Protein AF-Q0PR61-F1 (afdb_monomer_lite)

Sequence (75 aa):
AVLLNATWLVNSAAHLFGYRPYDKNISPRENILVSLGAVGEGFHNYHHSFPYDYSASEYRWHINFTTFFIDCMAA

Radius of gyration: 11.91 Å; chains: 1; bounding box: 29×24×30 Å

Foldseek 3Di:
DQLVVLVVCLVPVQQDDADQPQDPVGRGHQDLVSLLSVQHSRRGNQCVNCVPDQCSHPDQPDSHRSSVVVVVVVD

Organism: Papio anubis (NCBI:txid9555)

pLDDT: mean 98.32, std 1.01, range [92.5, 98.88]

Structure (mmCIF, N/CA/C/O backbone):
data_AF-Q0PR61-F1
#
_entry.id   AF-Q0PR61-F1
#
loop_
_atom_site.group_PDB
_atom_site.id
_atom_site.type_symbol
_atom_site.label_atom_id
_atom_site.label_alt_id
_atom_site.label_comp_id
_atom_site.label_asym_id
_atom_site.label_entity_id
_atom_site.label_seq_id
_atom_site.pdbx_PDB_ins_code
_atom_site.Cartn_x
_atom_site.Cartn_y
_atom_site.Cartn_z
_atom_site.occupancy
_atom_site.B_iso_or_equiv
_atom_site.auth_seq_id
_atom_site.auth_comp_id
_atom_site.auth_asym_id
_atom_site.auth_atom_id
_atom_site.pdbx_PDB_model_num
ATOM 1 N N . ALA A 1 1 ? 11.687 10.398 9.442 1.00 92.88 1 ALA A N 1
ATOM 2 C CA . ALA A 1 1 ? 10.304 10.605 9.925 1.00 92.88 1 ALA A CA 1
ATOM 3 C C . ALA A 1 1 ? 9.270 10.371 8.824 1.00 92.88 1 ALA A C 1
ATOM 5 O O . ALA A 1 1 ? 8.438 9.494 9.000 1.00 92.88 1 ALA A O 1
ATOM 6 N N . VAL A 1 2 ? 9.328 11.095 7.697 1.00 96.88 2 VAL A N 1
ATOM 7 C CA . VAL A 1 2 ? 8.322 10.990 6.617 1.00 96.88 2 VAL A CA 1
ATOM 8 C C . VAL A 1 2 ? 8.210 9.572 6.050 1.00 96.88 2 VAL A C 1
ATOM 10 O O . VAL A 1 2 ? 7.119 9.021 6.070 1.00 96.88 2 VAL A O 1
ATOM 13 N N . LEU A 1 3 ? 9.331 8.953 5.652 1.00 97.81 3 LEU A N 1
ATOM 14 C CA . LEU A 1 3 ? 9.336 7.584 5.116 1.00 97.81 3 LEU A CA 1
ATOM 15 C C . LEU A 1 3 ? 8.695 6.576 6.083 1.00 97.81 3 LEU A C 1
ATOM 17 O O . LEU A 1 3 ? 7.783 5.859 5.702 1.00 97.81 3 LEU A O 1
ATOM 21 N N . LEU A 1 4 ? 9.117 6.588 7.352 1.00 98.50 4 LEU A N 1
ATOM 22 C CA . LEU A 1 4 ? 8.545 5.731 8.398 1.00 98.50 4 LEU A CA 1
ATOM 23 C C . LEU A 1 4 ? 7.028 5.900 8.520 1.00 98.50 4 LEU A C 1
ATOM 25 O O . LEU A 1 4 ? 6.312 4.908 8.546 1.00 98.50 4 LEU A O 1
ATOM 29 N N . ASN A 1 5 ? 6.532 7.139 8.552 1.00 98.56 5 ASN A N 1
ATOM 30 C CA . ASN A 1 5 ? 5.094 7.379 8.659 1.00 98.56 5 ASN A CA 1
ATOM 31 C C . ASN A 1 5 ? 4.346 6.941 7.396 1.00 98.56 5 ASN A C 1
ATOM 33 O O . ASN A 1 5 ? 3.291 6.332 7.518 1.00 98.56 5 ASN A O 1
ATOM 37 N N . ALA A 1 6 ? 4.895 7.183 6.204 1.00 98.50 6 ALA A N 1
ATOM 38 C CA . ALA A 1 6 ? 4.308 6.704 4.956 1.00 98.50 6 ALA A CA 1
ATOM 39 C C . ALA A 1 6 ? 4.193 5.170 4.932 1.00 98.50 6 ALA A C 1
ATOM 41 O O . ALA A 1 6 ? 3.130 4.642 4.620 1.00 98.50 6 ALA A O 1
ATOM 42 N N . THR A 1 7 ? 5.235 4.453 5.362 1.00 98.56 7 THR A N 1
ATOM 43 C CA . THR A 1 7 ? 5.193 2.992 5.509 1.00 98.56 7 THR A CA 1
ATOM 44 C C . THR A 1 7 ? 4.177 2.557 6.568 1.00 98.56 7 THR A C 1
ATOM 46 O O . THR A 1 7 ? 3.394 1.640 6.344 1.00 98.56 7 THR A O 1
ATOM 49 N N . TRP A 1 8 ? 4.131 3.217 7.727 1.00 98.75 8 TRP A N 1
ATOM 50 C CA . TRP A 1 8 ? 3.193 2.859 8.797 1.00 98.75 8 TRP A CA 1
ATOM 51 C C . TRP A 1 8 ? 1.728 3.153 8.462 1.00 98.75 8 TRP A C 1
ATOM 53 O O . TRP A 1 8 ? 0.840 2.513 9.030 1.00 98.75 8 TRP A O 1
ATOM 63 N N . LEU A 1 9 ? 1.447 4.065 7.527 1.00 98.81 9 LEU A N 1
ATOM 64 C CA . LEU A 1 9 ? 0.095 4.279 7.008 1.00 98.81 9 LEU A CA 1
ATOM 65 C C . LEU A 1 9 ? -0.468 3.033 6.308 1.00 98.81 9 LEU A C 1
ATOM 67 O O . LEU A 1 9 ? -1.676 2.812 6.384 1.00 98.81 9 LEU A O 1
ATOM 71 N N . VAL A 1 10 ? 0.383 2.186 5.717 1.00 98.75 10 VAL A N 1
ATOM 72 C CA . VAL A 1 10 ? -0.032 0.897 5.134 1.00 98.75 10 VAL A CA 1
ATOM 73 C C . VAL A 1 10 ? -0.608 -0.019 6.219 1.00 98.75 10 VAL A C 1
ATOM 75 O O . VAL A 1 10 ? -1.708 -0.533 6.072 1.00 98.75 10 VAL A O 1
ATOM 78 N N . ASN A 1 11 ? 0.048 -0.120 7.378 1.00 98.50 11 ASN A N 1
ATOM 79 C CA . ASN A 1 11 ? -0.431 -0.959 8.487 1.00 98.50 11 ASN A CA 1
ATOM 80 C C . ASN A 1 11 ? -1.609 -0.350 9.269 1.00 98.50 11 ASN A C 1
ATOM 82 O O . ASN A 1 11 ? -2.310 -1.061 9.985 1.00 98.50 11 ASN A O 1
ATOM 86 N N . SER A 1 12 ? -1.807 0.968 9.188 1.00 98.50 12 SER A N 1
ATOM 87 C CA . SER A 1 12 ? -2.825 1.687 9.964 1.00 98.50 12 SER A CA 1
ATOM 88 C C . SER A 1 12 ? -3.988 2.142 9.086 1.00 98.50 12 SER A C 1
ATOM 90 O O . SER A 1 12 ? -5.040 1.502 9.053 1.00 98.50 12 SER A O 1
ATOM 92 N N . ALA A 1 13 ? -3.815 3.235 8.345 1.00 98.69 13 ALA A N 1
ATOM 93 C CA . ALA A 1 13 ? -4.865 3.814 7.521 1.00 98.69 13 ALA A CA 1
ATOM 94 C C . ALA A 1 13 ? -5.415 2.827 6.479 1.00 98.69 13 ALA A C 1
ATOM 96 O O . ALA A 1 13 ? -6.635 2.753 6.327 1.00 98.69 13 ALA A O 1
ATOM 97 N N . ALA A 1 14 ? -4.566 2.017 5.834 1.00 98.69 14 ALA A N 1
ATOM 98 C CA . ALA A 1 14 ? -5.021 1.037 4.843 1.00 98.69 14 ALA A CA 1
ATOM 99 C C . ALA A 1 14 ? -5.717 -0.200 5.448 1.00 98.69 14 ALA A C 1
ATOM 101 O O . ALA A 1 14 ? -6.233 -1.024 4.708 1.00 98.69 14 ALA A O 1
ATOM 102 N N . HIS A 1 15 ? -5.828 -0.318 6.775 1.00 98.75 15 HIS A N 1
ATOM 103 C CA . HIS A 1 15 ? -6.694 -1.310 7.436 1.00 98.75 15 HIS A CA 1
ATOM 104 C C . HIS A 1 15 ? -7.986 -0.701 8.017 1.00 98.75 15 HIS A C 1
ATOM 106 O O . HIS A 1 15 ? -8.897 -1.426 8.426 1.00 98.75 15 HIS A O 1
ATOM 112 N N . LEU A 1 16 ? -8.098 0.633 8.058 1.00 98.50 16 LEU A N 1
ATOM 113 C CA . LEU A 1 16 ? -9.187 1.340 8.747 1.00 98.50 16 LEU A CA 1
ATOM 114 C C . LEU A 1 16 ? -10.013 2.265 7.852 1.00 98.50 16 LEU A C 1
ATOM 116 O O . LEU A 1 16 ? -11.175 2.518 8.176 1.00 98.50 16 LEU A O 1
ATOM 120 N N . PHE A 1 17 ? -9.470 2.751 6.736 1.00 98.69 17 PHE A N 1
ATOM 121 C CA . PHE A 1 17 ? -10.115 3.742 5.871 1.00 98.69 17 PHE A CA 1
ATOM 122 C C . PHE A 1 17 ? -9.937 3.367 4.399 1.00 98.69 17 PHE A C 1
ATOM 124 O O . PHE A 1 17 ? -8.828 3.054 3.974 1.00 98.69 17 PHE A O 1
ATOM 131 N N . GLY A 1 18 ? -11.029 3.404 3.631 1.00 98.44 18 GLY A N 1
ATOM 132 C CA . GLY A 1 18 ? -11.052 2.983 2.227 1.00 98.44 18 GLY A CA 1
ATOM 133 C C . GLY A 1 18 ? -12.143 1.958 1.914 1.00 98.44 18 GLY A C 1
ATOM 134 O O . GLY A 1 18 ? -13.021 1.701 2.745 1.00 98.44 18 GLY A O 1
ATOM 135 N N . TYR A 1 19 ? -12.060 1.362 0.724 1.00 98.69 19 TYR A N 1
ATOM 136 C CA . TYR A 1 19 ? -13.021 0.380 0.205 1.00 98.69 19 TYR A CA 1
ATOM 137 C C . TYR A 1 19 ? -12.460 -1.046 0.216 1.00 98.69 19 TYR A C 1
ATOM 139 O O . TYR A 1 19 ? -11.256 -1.245 0.317 1.00 98.69 19 TYR A O 1
ATOM 147 N N . ARG A 1 20 ? -13.341 -2.047 0.116 1.00 98.69 20 ARG A N 1
ATOM 148 C CA . ARG A 1 20 ? -12.978 -3.475 0.069 1.00 98.69 20 ARG A CA 1
ATOM 149 C C . ARG A 1 20 ? -13.643 -4.178 -1.122 1.00 98.69 20 ARG A C 1
ATOM 151 O O . ARG A 1 20 ? -14.624 -4.892 -0.912 1.00 98.69 20 ARG A O 1
ATOM 158 N N . PRO A 1 21 ? -13.211 -3.889 -2.362 1.00 98.62 21 PRO A N 1
ATOM 159 C CA . PRO A 1 21 ? -13.867 -4.409 -3.559 1.00 98.62 21 PRO A CA 1
ATOM 160 C C . PRO A 1 21 ? -13.545 -5.885 -3.846 1.00 98.62 21 PRO A C 1
ATOM 162 O O . PRO A 1 21 ? -14.339 -6.527 -4.528 1.00 98.62 21 PRO A O 1
ATOM 165 N N . TYR A 1 22 ? -12.448 -6.433 -3.309 1.00 98.69 22 TYR A N 1
ATOM 166 C CA . TYR A 1 22 ? -12.001 -7.807 -3.578 1.00 98.69 22 TYR A CA 1
ATOM 167 C C . TYR A 1 22 ? -12.418 -8.779 -2.470 1.00 98.69 22 TYR A C 1
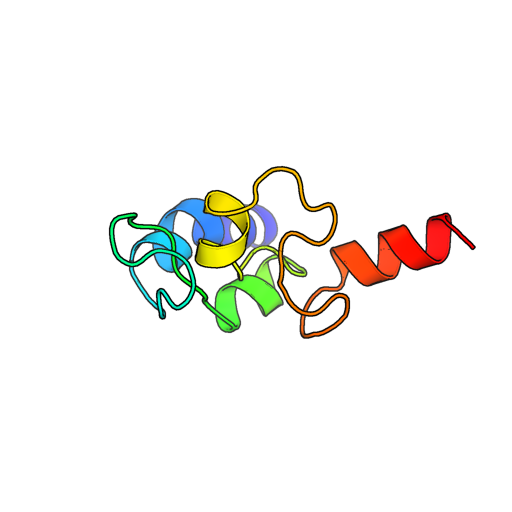ATOM 169 O O . TYR A 1 22 ? -13.053 -9.793 -2.752 1.00 98.69 22 TYR A O 1
ATOM 177 N N . ASP A 1 23 ? -12.154 -8.440 -1.203 1.00 98.62 23 ASP A N 1
ATOM 178 C CA . ASP A 1 23 ? -12.645 -9.214 -0.059 1.00 98.62 23 ASP A CA 1
ATOM 179 C C . ASP A 1 23 ? -13.147 -8.307 1.074 1.00 98.62 23 ASP A C 1
ATOM 181 O O . ASP A 1 23 ? -12.395 -7.620 1.771 1.00 98.62 23 ASP A O 1
ATOM 185 N N . LYS A 1 24 ? -14.466 -8.326 1.280 1.00 98.50 24 LYS A N 1
ATOM 186 C CA . LYS A 1 24 ? -15.161 -7.570 2.331 1.00 98.50 24 LYS A CA 1
ATOM 187 C C . LYS A 1 24 ? -15.082 -8.216 3.720 1.00 98.50 24 LYS A C 1
ATOM 189 O O . LYS A 1 24 ? -15.554 -7.606 4.682 1.00 98.50 24 LYS A O 1
ATOM 194 N N . ASN A 1 25 ? -14.542 -9.426 3.840 1.00 98.69 25 ASN A N 1
ATOM 195 C CA . ASN A 1 25 ? -14.446 -10.165 5.101 1.00 98.69 25 ASN A CA 1
ATOM 196 C C . ASN A 1 25 ? -13.123 -9.912 5.839 1.00 98.69 25 ASN A C 1
ATOM 198 O O . ASN A 1 25 ? -13.034 -10.188 7.032 1.00 98.69 25 ASN A O 1
ATOM 202 N N . ILE A 1 26 ? -12.128 -9.323 5.170 1.00 98.50 26 ILE A N 1
ATOM 203 C CA . ILE A 1 26 ? -10.848 -8.914 5.766 1.00 98.50 26 ILE A CA 1
ATOM 204 C C . ILE A 1 26 ? -10.822 -7.409 6.086 1.00 98.50 26 ILE A C 1
ATOM 206 O O . ILE A 1 26 ? -11.654 -6.633 5.605 1.00 98.50 26 ILE A O 1
ATOM 210 N N . SER A 1 27 ? -9.895 -6.975 6.946 1.00 98.56 27 SER A N 1
ATOM 211 C CA . SER A 1 27 ? -9.725 -5.558 7.316 1.00 98.56 27 SER A CA 1
ATOM 212 C C . SER A 1 27 ? -9.010 -4.656 6.288 1.00 98.56 27 SER A C 1
ATOM 214 O O . SER A 1 27 ? -9.420 -3.495 6.210 1.00 98.56 27 SER A O 1
ATOM 216 N N . PRO A 1 28 ? -8.010 -5.121 5.502 1.00 98.75 28 PRO A N 1
ATOM 217 C CA . PRO A 1 28 ? -7.293 -4.320 4.503 1.00 98.75 28 PRO A CA 1
ATOM 218 C C . PRO A 1 28 ? -8.225 -3.646 3.499 1.00 98.75 28 PRO A C 1
ATOM 220 O O . PRO A 1 28 ? -9.231 -4.235 3.101 1.00 98.75 28 PRO A O 1
ATOM 223 N N . ARG A 1 29 ? -7.891 -2.425 3.083 1.00 98.75 29 ARG A N 1
ATOM 224 C CA . ARG A 1 29 ? -8.710 -1.542 2.248 1.00 98.75 29 ARG A CA 1
ATOM 225 C C . ARG A 1 29 ? -7.879 -0.866 1.166 1.00 98.75 29 ARG A C 1
ATOM 227 O O . ARG A 1 29 ? -6.709 -0.564 1.364 1.00 98.75 29 ARG A O 1
ATOM 234 N N . GLU A 1 30 ? -8.538 -0.548 0.063 1.00 98.75 30 GLU A N 1
ATOM 235 C CA . GLU A 1 30 ? -8.006 0.313 -0.989 1.00 98.75 30 GLU A CA 1
ATOM 236 C C . GLU A 1 30 ? -7.992 1.768 -0.509 1.00 98.75 30 GLU A C 1
ATOM 238 O O . GLU A 1 30 ? -9.048 2.330 -0.188 1.00 98.75 30 GLU A O 1
ATOM 243 N N . ASN A 1 31 ? -6.811 2.388 -0.467 1.00 98.69 31 ASN A N 1
ATOM 244 C CA . ASN A 1 31 ? -6.625 3.760 -0.009 1.00 98.69 31 ASN A CA 1
ATOM 245 C C . ASN A 1 31 ? -5.646 4.536 -0.909 1.00 98.69 31 ASN A C 1
ATOM 247 O O . ASN A 1 31 ? -4.428 4.424 -0.785 1.00 98.69 31 ASN A O 1
ATOM 251 N N . ILE A 1 32 ? -6.199 5.390 -1.779 1.00 98.25 32 ILE A N 1
ATOM 252 C CA . ILE A 1 32 ? -5.450 6.153 -2.795 1.00 98.25 32 IL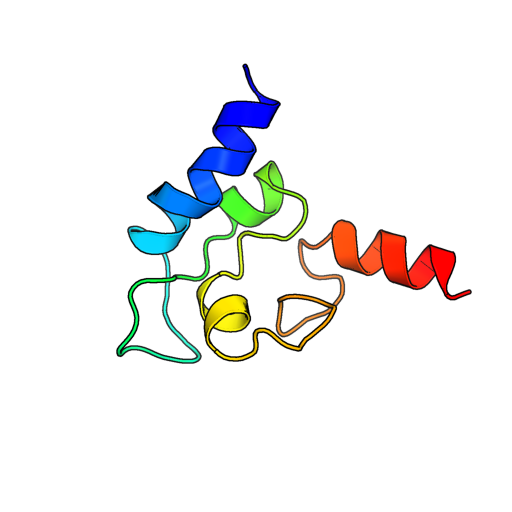E A CA 1
ATOM 253 C C . ILE A 1 32 ? -4.379 7.068 -2.179 1.00 98.25 32 ILE A C 1
ATOM 255 O O . ILE A 1 32 ? -3.287 7.201 -2.731 1.00 98.25 32 ILE A O 1
ATOM 259 N N . LEU A 1 33 ? -4.660 7.692 -1.029 1.00 98.31 33 LEU A N 1
ATOM 260 C CA . LEU A 1 33 ? -3.689 8.571 -0.368 1.00 98.31 33 LEU A CA 1
ATOM 261 C C . LEU A 1 33 ? -2.499 7.779 0.179 1.00 98.31 33 LEU A C 1
ATOM 263 O O . LEU A 1 33 ? -1.365 8.254 0.110 1.00 98.31 33 LEU A O 1
ATOM 267 N N . VAL A 1 34 ? -2.747 6.565 0.678 1.00 98.56 34 VAL A N 1
ATOM 268 C CA . VAL A 1 34 ? -1.672 5.655 1.085 1.00 98.56 34 VAL A CA 1
ATOM 269 C C . VAL A 1 34 ? -0.873 5.206 -0.136 1.00 98.56 34 VAL A C 1
ATOM 271 O O . VAL A 1 34 ? 0.349 5.247 -0.063 1.00 98.56 34 VAL A O 1
ATOM 274 N N . SER A 1 35 ? -1.507 4.889 -1.274 1.00 98.12 35 SER A N 1
ATOM 275 C CA . SER A 1 35 ? -0.777 4.526 -2.504 1.00 98.12 35 SER A CA 1
ATOM 276 C C . SER A 1 35 ? 0.164 5.644 -2.961 1.00 98.12 35 SER A C 1
ATOM 278 O O . SER A 1 35 ? 1.315 5.371 -3.286 1.00 98.12 35 SER A O 1
ATOM 280 N N . LEU A 1 36 ? -0.275 6.908 -2.913 1.00 97.88 36 LEU A N 1
ATOM 281 C CA . LEU A 1 36 ? 0.574 8.060 -3.244 1.00 97.88 36 LEU A CA 1
ATOM 282 C C . LEU A 1 36 ? 1.771 8.209 -2.289 1.00 97.88 36 LEU A C 1
ATOM 284 O O . LEU A 1 36 ? 2.882 8.481 -2.737 1.00 97.8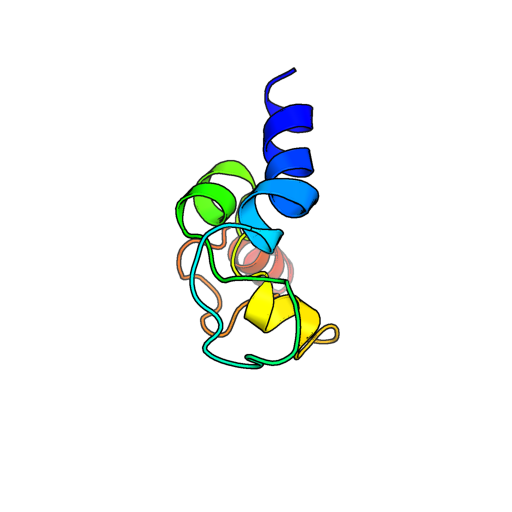8 36 LEU A O 1
ATOM 288 N N . GLY A 1 37 ? 1.556 8.044 -0.980 1.00 97.44 37 GLY A N 1
ATOM 289 C CA . GLY A 1 37 ? 2.614 8.187 0.027 1.00 97.44 37 GLY A CA 1
ATOM 290 C C . GLY A 1 37 ? 3.576 6.997 0.096 1.00 97.44 37 GLY A C 1
ATOM 291 O O . GLY A 1 37 ? 4.755 7.178 0.391 1.00 97.44 37 GLY A O 1
ATOM 292 N N . ALA A 1 38 ? 3.080 5.796 -0.192 1.00 98.12 38 ALA A N 1
ATOM 293 C CA . ALA A 1 38 ? 3.800 4.530 -0.120 1.00 98.12 38 ALA A CA 1
ATOM 294 C C . ALA A 1 38 ? 4.069 3.936 -1.512 1.00 98.12 38 ALA A C 1
ATOM 296 O O . ALA A 1 38 ? 4.148 2.727 -1.645 1.00 98.12 38 ALA A O 1
ATOM 297 N N . VAL A 1 39 ? 4.198 4.775 -2.546 1.00 98.31 39 VAL A N 1
ATOM 298 C CA . VAL A 1 39 ? 4.651 4.416 -3.910 1.00 98.31 39 VAL A CA 1
ATOM 299 C C . VAL A 1 39 ? 3.893 3.284 -4.633 1.00 98.31 39 VAL A C 1
ATOM 301 O O . VAL A 1 39 ? 4.379 2.769 -5.637 1.00 98.31 39 VAL A O 1
ATOM 304 N N . GLY A 1 40 ? 2.671 2.960 -4.209 1.00 97.94 40 GLY A N 1
ATOM 305 C CA . GLY A 1 40 ? 1.842 1.895 -4.791 1.00 97.94 40 GLY A CA 1
ATOM 306 C C . GLY A 1 40 ? 1.179 0.983 -3.765 1.00 97.94 40 GLY A C 1
ATOM 307 O O . GLY A 1 40 ? 0.146 0.392 -4.053 1.00 97.94 40 GLY A O 1
ATOM 308 N N . GLU A 1 41 ? 1.676 0.951 -2.529 1.00 98.56 41 GLU A N 1
ATOM 309 C CA . GLU A 1 41 ? 1.281 -0.063 -1.534 1.00 98.56 41 GLU A CA 1
ATOM 310 C C . GLU A 1 41 ? -0.081 0.184 -0.842 1.00 98.56 41 GLU A C 1
ATOM 312 O O . GLU A 1 41 ? -0.425 -0.474 0.142 1.00 98.56 41 GLU A O 1
ATOM 317 N N . GLY A 1 42 ? -0.874 1.153 -1.311 1.00 98.44 42 GLY A N 1
ATOM 318 C CA . GLY A 1 42 ? -2.177 1.493 -0.725 1.00 98.44 42 GLY A CA 1
ATOM 319 C C . GLY A 1 42 ? -3.357 0.686 -1.269 1.00 98.44 42 GLY A C 1
ATOM 320 O O . GLY A 1 42 ? -4.452 0.781 -0.709 1.00 98.44 42 GLY A O 1
ATOM 321 N N . PHE A 1 43 ? -3.162 -0.129 -2.309 1.00 98.75 43 PHE A N 1
ATOM 322 C CA . PHE A 1 43 ? -4.162 -1.072 -2.834 1.00 98.75 43 PHE A CA 1
ATOM 323 C C . PHE A 1 43 ? -4.222 -2.344 -1.964 1.00 98.75 43 PHE A C 1
ATOM 325 O O . PHE A 1 43 ? -3.984 -3.474 -2.392 1.00 98.75 43 PHE A O 1
ATOM 332 N N . HIS A 1 44 ? -4.450 -2.139 -0.663 1.00 98.69 44 HIS A N 1
ATOM 333 C CA . HIS A 1 44 ? -4.158 -3.139 0.358 1.00 98.69 44 HIS A CA 1
ATOM 334 C C . HIS A 1 44 ? -5.226 -4.240 0.453 1.00 98.69 44 HIS A C 1
ATOM 336 O O . HIS A 1 44 ? -4.928 -5.344 0.904 1.00 98.69 44 HIS A O 1
ATOM 342 N N . ASN A 1 45 ? -6.463 -3.989 0.003 1.00 98.81 45 ASN A N 1
ATOM 343 C CA . ASN A 1 45 ? -7.470 -5.047 -0.106 1.00 98.81 45 ASN A CA 1
ATOM 344 C C . ASN A 1 45 ? -7.114 -6.016 -1.235 1.00 98.81 45 ASN A C 1
ATOM 346 O O . ASN A 1 45 ? -7.232 -7.225 -1.034 1.00 98.81 45 ASN A O 1
ATOM 350 N N . TYR A 1 46 ? -6.637 -5.503 -2.375 1.00 98.88 46 TYR A N 1
ATOM 351 C CA . TYR A 1 46 ? -6.120 -6.330 -3.465 1.00 98.88 46 TYR A CA 1
ATOM 352 C C . TYR A 1 46 ? -4.929 -7.150 -2.986 1.00 98.88 46 TYR A C 1
ATOM 354 O O . TYR A 1 46 ? -4.960 -8.373 -3.069 1.00 98.88 46 TYR A O 1
ATOM 362 N N . HIS A 1 47 ? -3.920 -6.488 -2.413 1.00 98.81 47 HIS A N 1
ATOM 363 C CA . HIS A 1 47 ? -2.695 -7.137 -1.953 1.00 98.81 47 HIS A CA 1
ATOM 364 C C . HIS A 1 47 ? -2.962 -8.308 -0.994 1.00 98.81 47 HIS A C 1
ATOM 366 O O . HIS A 1 47 ? -2.409 -9.388 -1.173 1.00 98.81 47 HIS A O 1
ATOM 372 N N . HIS A 1 48 ? -3.846 -8.144 -0.004 1.00 98.75 48 HIS A N 1
ATOM 373 C CA . HIS A 1 48 ? -4.175 -9.243 0.917 1.00 98.75 48 HIS A CA 1
ATOM 374 C C . HIS A 1 48 ? -5.046 -10.337 0.290 1.00 98.75 48 HIS A C 1
ATOM 376 O O . HIS A 1 48 ? -5.013 -11.473 0.758 1.00 98.75 48 HIS A O 1
ATOM 382 N N . SER A 1 49 ? -5.809 -10.020 -0.757 1.00 98.69 49 SER A N 1
ATOM 383 C CA . SER A 1 49 ? -6.601 -11.012 -1.500 1.00 98.69 49 SER A CA 1
ATOM 384 C C . SER A 1 49 ? -5.730 -11.824 -2.468 1.00 98.69 49 SER A C 1
ATOM 386 O O . SER A 1 49 ? -5.952 -13.019 -2.657 1.00 98.69 49 SER A O 1
ATOM 388 N N . PHE A 1 50 ? -4.709 -11.186 -3.048 1.00 98.81 50 PHE A N 1
ATOM 389 C CA . PHE A 1 50 ? -3.817 -11.741 -4.067 1.00 98.81 50 PHE A CA 1
ATOM 390 C C . PHE A 1 50 ? -2.340 -11.480 -3.709 1.00 98.81 50 PHE A C 1
ATOM 392 O O . PHE A 1 50 ? -1.636 -10.776 -4.433 1.00 9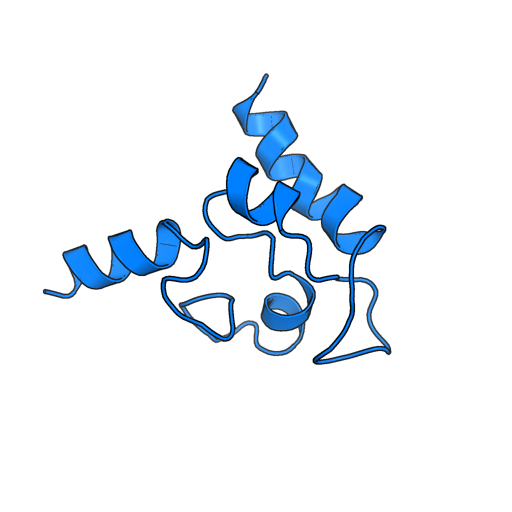8.81 50 PHE A O 1
ATOM 399 N N . PRO A 1 51 ? -1.822 -12.062 -2.610 1.00 98.50 51 PRO A N 1
ATOM 400 C CA . PRO A 1 51 ? -0.488 -11.734 -2.086 1.00 98.50 51 PRO A CA 1
ATOM 401 C C . PRO A 1 51 ? 0.670 -12.201 -2.980 1.00 98.50 51 PRO A C 1
ATOM 403 O O . PRO A 1 51 ? 1.826 -11.877 -2.725 1.00 98.50 51 PRO A O 1
ATOM 406 N N . TYR A 1 52 ? 0.371 -12.995 -4.007 1.00 98.56 52 TYR A N 1
ATOM 407 C CA . TYR A 1 52 ? 1.322 -13.497 -4.995 1.00 98.56 52 TYR A CA 1
ATOM 408 C C . TYR A 1 52 ? 1.457 -12.588 -6.226 1.00 98.56 52 TYR A C 1
ATOM 410 O O . TYR A 1 52 ? 2.307 -12.851 -7.075 1.00 98.56 52 TYR A O 1
ATOM 418 N N . ASP A 1 53 ? 0.621 -11.556 -6.358 1.00 98.69 53 ASP A N 1
ATOM 419 C CA . ASP A 1 53 ? 0.691 -10.623 -7.479 1.00 98.69 53 ASP A CA 1
ATOM 420 C C . ASP A 1 53 ? 1.839 -9.625 -7.281 1.00 98.69 53 ASP A C 1
ATOM 422 O O . ASP A 1 53 ? 1.880 -8.885 -6.296 1.00 98.69 53 ASP A O 1
ATOM 426 N N . TYR A 1 54 ? 2.763 -9.584 -8.243 1.00 98.56 54 TYR A N 1
ATOM 427 C CA . TYR A 1 54 ? 3.928 -8.699 -8.211 1.00 98.56 54 TYR A CA 1
ATOM 428 C C . TYR A 1 54 ? 3.566 -7.208 -8.238 1.00 98.56 54 TYR A C 1
ATOM 430 O O . TYR A 1 54 ? 4.364 -6.378 -7.804 1.00 98.56 54 TYR A O 1
ATOM 438 N N . SER A 1 55 ? 2.391 -6.858 -8.770 1.00 98.56 55 SER A N 1
ATOM 439 C CA . SER A 1 55 ? 1.936 -5.478 -8.827 1.00 98.56 55 SER A CA 1
ATOM 440 C C . SER A 1 55 ? 1.358 -5.007 -7.496 1.00 98.56 55 SER A C 1
ATOM 442 O O . SER A 1 55 ? 1.320 -3.806 -7.251 1.00 98.56 55 SER A O 1
ATOM 444 N N . ALA A 1 56 ? 0.890 -5.923 -6.642 1.00 98.56 56 ALA A N 1
ATOM 445 C CA . ALA A 1 56 ? 0.128 -5.600 -5.433 1.00 98.56 56 ALA A CA 1
ATOM 446 C C . ALA A 1 56 ? -1.114 -4.711 -5.689 1.00 98.56 56 ALA A C 1
ATOM 448 O O . ALA A 1 56 ? -1.660 -4.119 -4.761 1.00 98.56 56 ALA A O 1
ATOM 449 N N . SER A 1 57 ? -1.591 -4.635 -6.936 1.00 98.62 57 SER A N 1
ATOM 450 C CA . SER A 1 57 ? -2.763 -3.863 -7.354 1.00 98.62 57 SER A CA 1
ATOM 451 C C . SER A 1 57 ? -3.375 -4.457 -8.625 1.00 98.62 57 SER A C 1
ATOM 453 O O . SER A 1 57 ? -2.658 -5.062 -9.416 1.00 98.62 57 SER A O 1
ATOM 455 N N . GLU A 1 58 ? -4.675 -4.248 -8.855 1.00 98.62 58 GLU A N 1
ATOM 456 C CA . GLU A 1 58 ? -5.358 -4.730 -10.071 1.00 98.62 58 GLU A CA 1
ATOM 457 C C . GLU A 1 58 ? -4.794 -4.086 -11.352 1.00 98.62 58 GLU A C 1
ATOM 459 O O . GLU A 1 58 ? -4.627 -4.749 -12.377 1.00 98.62 58 GLU A O 1
ATOM 464 N N . TYR A 1 59 ? -4.469 -2.789 -11.303 1.00 98.12 59 TYR A N 1
ATOM 465 C CA . TYR A 1 59 ? -3.976 -2.035 -12.456 1.00 98.12 59 TYR A CA 1
ATOM 466 C C . TYR A 1 59 ? -2.515 -1.632 -12.274 1.00 98.12 59 TYR A C 1
ATOM 468 O O . TYR A 1 59 ? -2.215 -0.662 -11.581 1.00 98.12 59 TYR A O 1
ATOM 476 N N . ARG A 1 60 ? -1.629 -2.308 -13.013 1.00 96.75 60 ARG A N 1
ATOM 477 C CA . ARG A 1 60 ? -0.162 -2.172 -12.956 1.00 96.75 60 ARG A CA 1
ATOM 478 C C . ARG A 1 60 ? 0.365 -0.780 -12.611 1.00 96.75 60 ARG A C 1
ATOM 480 O O . ARG A 1 60 ? 1.027 -0.628 -11.602 1.00 96.75 60 ARG A O 1
ATOM 487 N N . TRP A 1 61 ? 0.136 0.233 -13.449 1.00 98.06 61 TRP A N 1
ATOM 488 C CA . TRP A 1 61 ? 0.752 1.565 -13.273 1.00 98.06 61 TRP A CA 1
ATOM 489 C C . TRP A 1 61 ? -0.205 2.610 -12.694 1.00 98.06 61 TRP A C 1
ATOM 491 O O . TRP A 1 61 ? 0.113 3.801 -12.654 1.00 98.06 61 TRP A O 1
ATOM 501 N N . HIS A 1 62 ? -1.397 2.205 -12.255 1.00 98.06 62 HIS A N 1
ATOM 502 C CA . HIS A 1 62 ? -2.362 3.139 -11.694 1.00 98.06 62 HIS A CA 1
ATOM 503 C C . HIS A 1 62 ? -1.949 3.512 -10.268 1.00 98.06 62 HIS A C 1
ATOM 505 O O . HIS A 1 62 ? -2.186 2.755 -9.338 1.00 98.06 62 HIS A O 1
ATOM 511 N N . ILE A 1 63 ? -1.330 4.685 -10.089 1.00 97.88 63 ILE A N 1
ATOM 512 C CA . ILE A 1 63 ? -0.847 5.168 -8.776 1.00 97.88 63 ILE A CA 1
ATOM 513 C C . ILE A 1 63 ? 0.102 4.149 -8.116 1.00 97.88 63 ILE A C 1
ATOM 515 O O . ILE A 1 63 ? 0.090 3.948 -6.906 1.00 97.88 63 ILE A O 1
ATOM 519 N N . ASN A 1 64 ? 0.919 3.487 -8.933 1.00 98.44 64 ASN A N 1
ATOM 520 C CA . ASN A 1 64 ? 1.824 2.436 -8.496 1.00 98.44 64 ASN A CA 1
ATOM 521 C C . ASN A 1 64 ? 3.173 2.593 -9.202 1.00 98.44 64 ASN A C 1
ATOM 523 O O . ASN A 1 64 ? 3.367 2.193 -10.3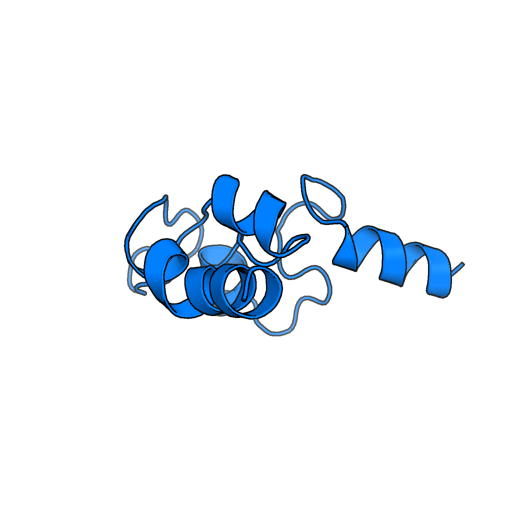52 1.00 98.44 64 ASN A O 1
ATOM 527 N N . PHE A 1 65 ? 4.090 3.268 -8.510 1.00 98.50 65 PHE A N 1
ATOM 528 C CA . PHE A 1 65 ? 5.431 3.536 -9.017 1.00 98.50 65 PHE A CA 1
ATOM 529 C C . PHE A 1 65 ? 6.347 2.321 -8.830 1.00 98.50 65 PHE A C 1
ATOM 531 O O . PHE A 1 65 ? 7.235 2.106 -9.654 1.00 98.50 65 PHE A O 1
ATOM 538 N N . THR A 1 66 ? 6.099 1.496 -7.805 1.00 98.62 66 THR A N 1
ATOM 539 C CA . THR A 1 66 ? 6.803 0.226 -7.584 1.00 98.62 66 THR A CA 1
ATOM 540 C C . THR A 1 66 ? 6.688 -0.685 -8.807 1.00 98.62 66 THR A C 1
ATOM 542 O O . THR A 1 66 ? 7.706 -1.119 -9.345 1.00 98.62 66 THR A O 1
ATOM 545 N N . THR A 1 67 ? 5.471 -0.934 -9.304 1.00 98.75 67 THR A N 1
ATOM 546 C CA . THR A 1 67 ? 5.267 -1.787 -10.487 1.00 98.75 67 THR A CA 1
ATOM 547 C C . THR A 1 67 ? 5.886 -1.184 -11.746 1.00 98.75 67 THR A C 1
ATOM 549 O O . THR A 1 67 ? 6.530 -1.906 -12.501 1.00 98.75 67 THR A O 1
ATOM 552 N N . PHE A 1 68 ? 5.766 0.133 -11.954 1.00 98.75 68 PHE A N 1
ATOM 553 C CA . PHE A 1 68 ? 6.444 0.808 -13.067 1.00 98.75 68 PHE A CA 1
ATOM 554 C C . PHE A 1 68 ? 7.964 0.591 -13.027 1.00 98.75 68 PHE A C 1
ATOM 556 O O . PHE A 1 68 ? 8.560 0.228 -14.038 1.00 98.75 68 PHE A O 1
ATOM 563 N N . PHE A 1 69 ? 8.591 0.754 -11.857 1.00 98.81 69 PHE A N 1
ATOM 564 C CA . PHE A 1 69 ? 10.022 0.507 -11.690 1.00 98.81 69 PHE A CA 1
A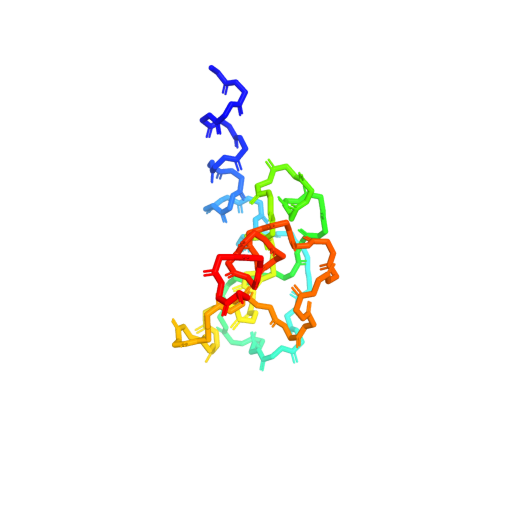TOM 565 C C . PHE A 1 69 ? 10.393 -0.947 -12.005 1.00 98.81 69 PHE A C 1
ATOM 567 O O . PHE A 1 69 ? 11.337 -1.173 -12.759 1.00 98.81 69 PHE A O 1
ATOM 574 N N . ILE A 1 70 ? 9.641 -1.924 -11.482 1.00 98.75 70 ILE A N 1
ATOM 575 C CA . ILE A 1 70 ? 9.866 -3.350 -11.773 1.00 98.75 70 ILE A CA 1
ATOM 576 C C . ILE A 1 70 ? 9.794 -3.609 -13.280 1.00 98.75 70 ILE A C 1
ATOM 578 O O . ILE A 1 70 ? 10.670 -4.270 -13.832 1.00 98.75 70 ILE A O 1
ATOM 582 N N . ASP A 1 71 ? 8.795 -3.047 -13.955 1.00 98.69 71 ASP A N 1
ATOM 583 C CA . ASP A 1 71 ? 8.613 -3.228 -15.392 1.00 98.69 71 ASP A CA 1
ATOM 584 C C . ASP A 1 71 ? 9.740 -2.579 -16.211 1.00 98.69 71 ASP A C 1
ATOM 586 O O . ASP A 1 71 ? 10.160 -3.143 -17.218 1.00 98.69 71 ASP A O 1
ATOM 590 N N . CYS A 1 72 ? 10.288 -1.442 -15.768 1.00 98.69 72 CYS A N 1
ATOM 591 C CA . CYS A 1 72 ? 11.493 -0.867 -16.370 1.00 98.69 72 CYS A CA 1
ATOM 592 C C . CYS A 1 72 ? 12.732 -1.750 -16.184 1.00 98.69 72 CYS A C 1
ATOM 594 O O . CYS A 1 72 ? 13.599 -1.742 -17.048 1.00 98.69 72 CYS A O 1
ATOM 596 N N . MET A 1 73 ? 12.846 -2.477 -15.069 1.00 98.69 73 MET A N 1
ATOM 597 C CA . MET A 1 73 ? 13.964 -3.403 -14.830 1.00 98.69 73 MET A CA 1
ATOM 598 C C . MET A 1 73 ? 13.808 -4.729 -15.581 1.00 98.69 73 MET A C 1
ATOM 600 O O . MET A 1 73 ? 14.787 -5.448 -15.761 1.00 98.69 73 MET A O 1
ATOM 604 N N . ALA A 1 74 ? 12.584 -5.066 -15.986 1.00 97.81 74 ALA A N 1
ATOM 605 C CA . ALA A 1 74 ? 12.292 -6.239 -16.799 1.00 97.81 74 ALA A CA 1
ATOM 606 C C . ALA A 1 74 ? 12.494 -6.002 -18.309 1.00 97.81 74 ALA A C 1
ATOM 608 O O . ALA A 1 74 ? 12.491 -6.975 -19.066 1.00 97.81 74 ALA A O 1
ATOM 609 N N . ALA A 1 75 ? 12.620 -4.740 -18.737 1.00 92.50 75 ALA A N 1
ATOM 610 C CA . ALA A 1 75 ? 12.862 -4.336 -20.124 1.00 92.50 75 ALA A CA 1
ATOM 611 C C . ALA A 1 75 ? 14.335 -4.505 -20.529 1.00 92.50 75 ALA A C 1
ATOM 613 O O . ALA A 1 75 ? 14.563 -4.897 -21.697 1.00 92.50 75 ALA A O 1
#

InterPro domains:
  IPR001522 Fatty acid desaturase type 1, conserved site [PS00476] (40-54)
  IPR015876 Acyl-CoA desaturase [PTHR11351] (2-74)

Secondary structure (DSSP, 8-state):
-HHHHHHHHHHTHHHHSSB-SS-TTSS--B-HHHHHHTTTTTBHHHHHH-TT-TTSSSSTTTT-HHHHHHHHHH-